Protein AF-G3CJR3-F1 (afdb_monomer)

InterPro domains:
  IPR006179 5'-Nucleotidase/apyrase [PTHR11575] (11-86)
  IPR008334 5'-Nucleotidase, C-terminal [PF02872] (15-48)
  IPR036907 5'-Nucleotidase, C-terminal domain superfamily [G3DSA:3.90.780.10] (5-88)
  IPR036907 5'-Nucleotidase, C-terminal domain superfamily [SSF55816] (16-86)

Radius of gyration: 17.34 Å; Cα contacts (8 Å, |Δi|>4): 46; chains: 1; bounding box: 42×33×42 Å

Organism: Dipetalogaster maximus (NCBI:txid72496)

Solvent-accessible surface area (backbone atoms only — not comparable to full-atom values): 6848 Å² total; per-residue (Å²): 131,89,84,72,92,87,80,59,71,40,71,52,84,89,57,98,70,73,47,75,41,74,62,58,91,90,57,91,78,92,78,91,77,55,72,57,43,48,65,22,40,98,75,37,44,61,38,53,74,71,54,79,88,87,78,79,77,89,66,55,71,67,60,53,50,49,48,49,47,74,73,81,44,68,86,76,80,91,74,92,80,69,89,74,82,78,69,93,71,80,76,80,80,79,84,129

Mean predicted aligned error: 6.01 Å

Sequence (96 aa):
GHLVLKRALTRCGNCLVPKYSMLDPKKNYIVLTSIFVANGGDGFDMFKKEANTTHVYEEDDLNIMAKYFGKKTSPVYPGEEGRVIIPRELKPLKEK

Secondary structure (DSSP, 8-state):
--------EEE-SSSSS--EEE--TTS-------HHHHTTGGG-HHHHHH-------SS-HHHHHHHHIIIIIPSP------SS---SS-PPP---

pLDDT: mean 89.64, std 10.32, range [51.19, 97.81]

Structure (mmCIF, N/CA/C/O backbone):
data_AF-G3CJR3-F1
#
_entry.id   AF-G3CJR3-F1
#
loop_
_atom_site.group_PDB
_atom_site.id
_atom_site.type_symbol
_atom_site.label_atom_id
_atom_site.label_alt_id
_atom_site.label_comp_id
_atom_site.label_asym_id
_atom_site.label_entity_id
_atom_site.label_seq_id
_atom_site.pdbx_PDB_ins_code
_atom_site.Cartn_x
_atom_site.Cartn_y
_atom_site.Cartn_z
_atom_site.occupancy
_atom_site.B_iso_or_equiv
_atom_site.auth_seq_id
_atom_site.auth_comp_id
_atom_site.auth_asym_id
_atom_site.auth_atom_id
_atom_site.pdbx_PDB_model_num
ATOM 1 N N . GLY A 1 1 ? 22.313 -4.940 -3.612 1.00 55.25 1 GLY A N 1
ATOM 2 C CA . GLY A 1 1 ? 21.794 -6.276 -3.975 1.00 55.25 1 GLY A CA 1
ATOM 3 C C . GLY A 1 1 ? 20.686 -6.107 -4.990 1.00 55.25 1 GLY A C 1
ATOM 4 O O . GLY A 1 1 ? 19.814 -5.285 -4.758 1.00 55.25 1 GLY A O 1
ATOM 5 N N . HIS A 1 2 ? 20.742 -6.793 -6.132 1.00 67.06 2 HIS A N 1
ATOM 6 C CA . HIS A 1 2 ? 19.857 -6.508 -7.272 1.00 67.06 2 HIS A CA 1
ATOM 7 C C . HIS A 1 2 ? 18.683 -7.493 -7.341 1.00 67.06 2 HIS A C 1
ATOM 9 O O . HIS A 1 2 ? 18.572 -8.287 -8.274 1.00 67.06 2 HIS A O 1
ATOM 15 N N . LEU A 1 3 ? 17.811 -7.475 -6.329 1.00 79.06 3 LEU A N 1
ATOM 16 C CA . LEU A 1 3 ? 16.510 -8.126 -6.477 1.00 79.06 3 LEU A CA 1
ATOM 17 C C . LEU A 1 3 ? 15.685 -7.316 -7.479 1.00 79.06 3 LEU A C 1
ATOM 19 O O . LEU A 1 3 ? 15.557 -6.103 -7.340 1.00 79.06 3 LEU A O 1
ATOM 23 N N . VAL A 1 4 ? 15.132 -7.988 -8.488 1.00 83.00 4 VAL A N 1
ATOM 24 C CA . VAL A 1 4 ? 14.284 -7.351 -9.502 1.00 83.00 4 VAL A CA 1
ATOM 25 C C . VAL A 1 4 ? 12.875 -7.897 -9.405 1.00 83.00 4 VAL A C 1
ATOM 27 O O . VAL A 1 4 ? 12.652 -9.108 -9.310 1.00 83.00 4 VAL A O 1
ATOM 30 N N . LEU A 1 5 ? 11.915 -6.979 -9.445 1.00 88.19 5 LEU A N 1
ATOM 31 C CA . LEU A 1 5 ? 10.500 -7.292 -9.466 1.00 88.19 5 LEU A CA 1
ATOM 32 C C . LEU A 1 5 ? 10.161 -8.105 -10.723 1.00 88.19 5 LEU A C 1
ATOM 34 O O . LEU A 1 5 ? 10.239 -7.599 -11.839 1.00 88.19 5 LEU A O 1
ATOM 38 N N . LYS A 1 6 ? 9.749 -9.366 -10.546 1.00 89.62 6 LYS A N 1
ATOM 39 C CA . LYS A 1 6 ? 9.240 -10.194 -11.655 1.00 89.62 6 LYS A CA 1
ATOM 40 C C . LYS A 1 6 ? 7.759 -9.966 -11.928 1.00 89.62 6 LYS A C 1
ATOM 42 O O . LYS A 1 6 ? 7.332 -9.989 -13.076 1.00 89.62 6 LYS A O 1
ATOM 47 N N . ARG A 1 7 ? 6.964 -9.818 -10.867 1.00 92.44 7 ARG A N 1
ATOM 48 C CA . ARG A 1 7 ? 5.511 -9.671 -10.947 1.00 92.44 7 ARG A CA 1
ATOM 49 C C . ARG A 1 7 ? 4.996 -8.917 -9.730 1.00 92.44 7 ARG A C 1
ATOM 51 O O . ARG A 1 7 ? 5.370 -9.253 -8.612 1.00 92.44 7 ARG A O 1
ATOM 58 N N . ALA A 1 8 ? 4.085 -7.979 -9.962 1.00 96.12 8 ALA A N 1
ATOM 59 C CA . ALA A 1 8 ? 3.254 -7.357 -8.940 1.00 96.12 8 ALA A CA 1
ATOM 60 C C . ALA A 1 8 ? 1.785 -7.478 -9.354 1.00 96.12 8 ALA A C 1
ATOM 62 O O . ALA A 1 8 ? 1.449 -7.298 -10.528 1.00 96.12 8 ALA A O 1
ATOM 63 N N . LEU A 1 9 ? 0.924 -7.796 -8.389 1.00 97.06 9 LEU A N 1
ATOM 64 C CA . LEU A 1 9 ? -0.523 -7.807 -8.568 1.00 97.06 9 LEU A CA 1
ATOM 65 C C . LEU A 1 9 ? -1.128 -6.709 -7.694 1.00 97.06 9 LEU A C 1
ATOM 67 O O . LEU A 1 9 ? -0.727 -6.545 -6.544 1.00 97.06 9 LEU A O 1
ATOM 71 N N . THR A 1 10 ? -2.106 -5.984 -8.221 1.00 96.75 10 THR A N 1
ATOM 72 C CA . THR A 1 10 ? -2.843 -4.944 -7.499 1.00 96.75 10 THR A CA 1
ATOM 73 C C . THR A 1 10 ? -4.285 -5.381 -7.295 1.00 96.75 10 THR A C 1
ATOM 75 O O . THR A 1 10 ? -4.869 -6.066 -8.138 1.00 96.75 10 THR A O 1
ATOM 78 N N . ARG A 1 11 ? -4.869 -5.011 -6.151 1.00 96.56 11 ARG A N 1
ATOM 79 C CA . ARG A 1 11 ? -6.293 -5.222 -5.879 1.00 96.56 11 ARG A CA 1
ATOM 80 C C . ARG A 1 11 ? -7.081 -4.068 -6.485 1.00 96.56 11 ARG A C 1
ATOM 82 O O . ARG A 1 11 ? -6.754 -2.906 -6.261 1.00 96.56 11 ARG A O 1
ATOM 89 N N . CYS A 1 12 ? -8.129 -4.380 -7.234 1.00 93.69 12 CYS A N 1
ATOM 90 C CA . CYS A 1 12 ? -9.003 -3.357 -7.788 1.00 9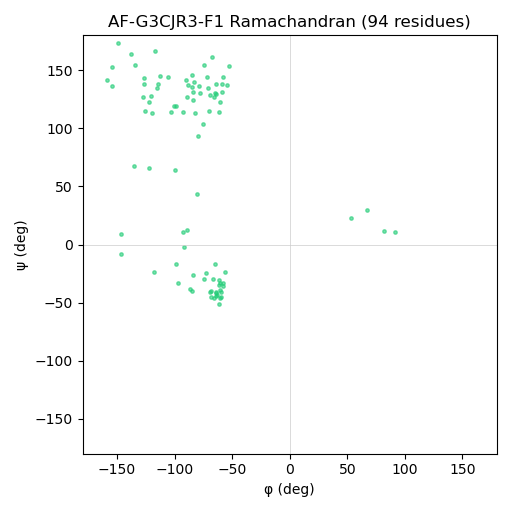3.69 12 CYS A CA 1
ATOM 91 C C . CYS A 1 12 ? -9.745 -2.581 -6.676 1.00 93.69 12 CYS A C 1
ATOM 93 O O . CYS A 1 12 ? -10.347 -3.192 -5.793 1.00 93.69 12 CYS A O 1
ATOM 95 N N . GLY A 1 13 ? -9.695 -1.243 -6.744 1.00 90.69 13 GLY A N 1
ATOM 96 C CA . GLY A 1 13 ? -10.382 -0.333 -5.815 1.00 90.69 13 GLY A CA 1
ATOM 97 C C . GLY A 1 13 ? -11.713 0.238 -6.323 1.00 90.69 13 GLY A C 1
ATOM 98 O O . GLY A 1 13 ? -12.497 0.723 -5.520 1.00 90.69 13 GLY A O 1
ATOM 99 N N . ASN A 1 14 ? -11.989 0.163 -7.631 1.00 90.06 14 ASN A N 1
ATOM 100 C CA . ASN A 1 14 ? -13.235 0.646 -8.242 1.00 90.06 14 ASN A CA 1
ATOM 101 C C . ASN A 1 14 ? -13.957 -0.494 -8.981 1.00 90.06 14 ASN A C 1
ATOM 103 O O . ASN A 1 14 ? -14.008 -0.533 -10.209 1.00 90.06 14 ASN A O 1
ATOM 107 N N . CYS A 1 15 ? -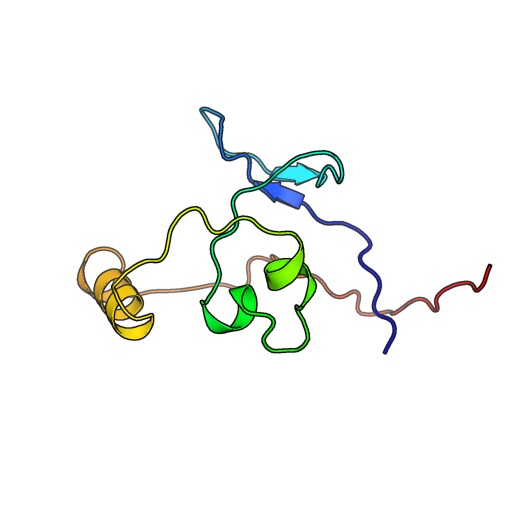14.420 -1.486 -8.224 1.00 92.88 15 CYS A N 1
ATOM 108 C CA . CYS A 1 15 ? -15.180 -2.634 -8.720 1.00 92.88 15 CYS A CA 1
ATOM 109 C C . CYS A 1 15 ? -16.063 -3.206 -7.608 1.00 92.88 15 CYS A C 1
ATOM 111 O O . CYS A 1 15 ? -15.721 -3.121 -6.432 1.00 92.88 15 CYS A O 1
ATOM 113 N N . LEU A 1 16 ? -17.175 -3.838 -7.998 1.00 95.81 16 LEU A N 1
ATOM 114 C CA . LEU A 1 16 ? -18.145 -4.424 -7.064 1.00 95.81 16 LEU A CA 1
ATOM 115 C C . LEU A 1 16 ? -17.554 -5.575 -6.238 1.00 95.81 16 LEU A C 1
ATOM 117 O O . LEU A 1 16 ? -17.803 -5.678 -5.042 1.00 95.81 16 LEU A O 1
ATOM 121 N N . VAL A 1 17 ? -16.764 -6.439 -6.880 1.00 96.44 17 VAL A N 1
ATOM 122 C CA . VAL A 1 17 ? -16.093 -7.570 -6.233 1.00 96.44 17 VAL A CA 1
ATOM 123 C C . VAL A 1 17 ? -14.587 -7.400 -6.410 1.00 96.44 17 VAL A C 1
ATOM 125 O O . VAL A 1 17 ? -14.102 -7.485 -7.544 1.00 96.44 17 VAL A O 1
ATOM 128 N N . PRO A 1 18 ? -13.829 -7.165 -5.326 1.00 96.19 18 PRO A N 1
ATOM 129 C CA . PRO A 1 18 ? -12.396 -6.941 -5.422 1.00 96.19 18 PRO A CA 1
ATOM 130 C C . PRO A 1 18 ? -11.654 -8.169 -5.946 1.00 96.19 18 PRO A C 1
ATOM 132 O O . PRO A 1 18 ? -11.803 -9.274 -5.426 1.00 96.19 18 PRO A O 1
ATOM 135 N N . LYS A 1 19 ? -10.813 -7.961 -6.959 1.00 96.00 19 LYS A N 1
ATOM 136 C CA . LYS A 1 19 ? -9.969 -8.994 -7.568 1.00 96.00 19 LYS A CA 1
ATOM 137 C C . LYS A 1 19 ? -8.553 -8.470 -7.757 1.00 96.00 19 LYS A C 1
ATOM 139 O O . LYS A 1 19 ? -8.349 -7.259 -7.865 1.00 96.00 19 LYS A O 1
ATOM 144 N N . TYR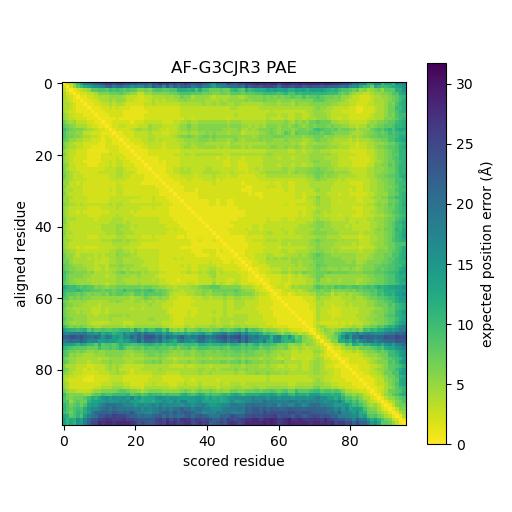 A 1 20 ? -7.598 -9.393 -7.793 1.00 96.88 20 TYR A N 1
ATOM 145 C CA . TYR A 1 20 ? -6.211 -9.096 -8.124 1.00 96.88 20 TYR A CA 1
ATOM 146 C C . TYR A 1 20 ? -5.987 -9.175 -9.633 1.00 96.88 20 TYR A C 1
ATOM 148 O O . TYR A 1 20 ? -6.446 -10.110 -10.288 1.00 96.88 20 TYR A O 1
ATOM 156 N N . SER A 1 21 ? -5.247 -8.213 -10.170 1.00 95.94 21 SER A N 1
ATOM 157 C CA . SER A 1 21 ? -4.808 -8.172 -11.566 1.00 95.94 21 SER A CA 1
ATOM 158 C C . SER A 1 21 ? -3.353 -7.724 -11.649 1.00 95.94 21 SER A C 1
ATOM 160 O O . SER A 1 21 ? -2.819 -7.183 -10.684 1.00 95.94 21 SER A O 1
ATOM 162 N N . MET A 1 22 ? -2.704 -7.940 -12.794 1.00 97.25 22 MET A N 1
ATOM 163 C CA . MET A 1 22 ? -1.356 -7.418 -13.039 1.00 97.25 22 MET A CA 1
ATOM 164 C C . MET A 1 22 ? -1.308 -5.904 -12.816 1.00 97.25 22 MET A C 1
ATOM 166 O O . MET A 1 22 ? -2.222 -5.189 -13.228 1.00 97.25 22 MET A O 1
ATOM 170 N N . LEU A 1 23 ? -0.244 -5.435 -12.161 1.00 96.44 23 LEU A N 1
ATOM 171 C CA . LEU A 1 23 ? 0.030 -4.008 -12.042 1.00 96.44 23 LEU A CA 1
ATOM 172 C C . LEU A 1 23 ? 0.214 -3.416 -13.442 1.00 96.44 23 LEU A C 1
ATOM 174 O O . LEU A 1 23 ? 1.075 -3.861 -14.199 1.00 96.44 23 LEU A O 1
ATOM 178 N N . ASP A 1 24 ? -0.597 -2.415 -13.763 1.00 95.50 24 ASP A N 1
ATOM 179 C CA . ASP A 1 24 ? -0.455 -1.594 -14.965 1.00 95.50 24 ASP A CA 1
ATOM 180 C C . ASP A 1 24 ? 0.380 -0.340 -14.642 1.00 95.50 24 ASP A C 1
ATOM 182 O O . ASP A 1 24 ? -0.104 0.495 -13.873 1.00 95.50 24 ASP A O 1
ATOM 186 N N . PRO A 1 25 ? 1.594 -0.181 -15.210 1.00 93.75 25 PRO A N 1
ATOM 187 C CA . PRO A 1 25 ? 2.459 0.976 -14.965 1.00 93.75 25 PRO A CA 1
ATOM 188 C C . PRO A 1 25 ? 1.890 2.310 -15.458 1.00 93.75 25 PRO A C 1
ATOM 190 O O . PRO A 1 25 ? 2.389 3.359 -15.070 1.00 93.75 25 PRO A O 1
ATOM 193 N N . LYS A 1 26 ? 0.878 2.293 -16.335 1.00 95.69 26 LYS A N 1
ATOM 194 C CA . LYS A 1 26 ? 0.259 3.509 -16.886 1.00 95.69 26 LYS A CA 1
ATOM 195 C C . LYS A 1 26 ? -0.938 3.995 -16.069 1.00 95.69 26 LYS A C 1
ATOM 197 O O . LYS A 1 26 ? -1.548 5.002 -16.421 1.00 95.69 26 LYS A O 1
ATOM 202 N N . LYS A 1 27 ? -1.310 3.272 -15.010 1.00 94.50 27 LYS A N 1
ATOM 203 C CA . LYS A 1 27 ? -2.483 3.563 -14.186 1.00 94.50 27 LYS A CA 1
ATOM 204 C C . LYS A 1 27 ? -2.080 4.170 -12.842 1.00 94.50 27 LYS A C 1
ATOM 206 O O . LYS A 1 27 ? -1.111 3.740 -12.227 1.00 94.50 27 LYS A O 1
ATOM 211 N N . ASN A 1 28 ? -2.892 5.104 -12.350 1.00 93.50 28 ASN A N 1
ATOM 212 C CA . ASN A 1 28 ? -2.762 5.646 -10.998 1.00 93.50 28 ASN A CA 1
ATOM 213 C C . ASN A 1 28 ? -3.448 4.739 -9.967 1.00 93.50 28 ASN A C 1
ATOM 215 O O . ASN A 1 28 ? -4.557 4.243 -10.193 1.00 93.50 28 ASN A O 1
ATOM 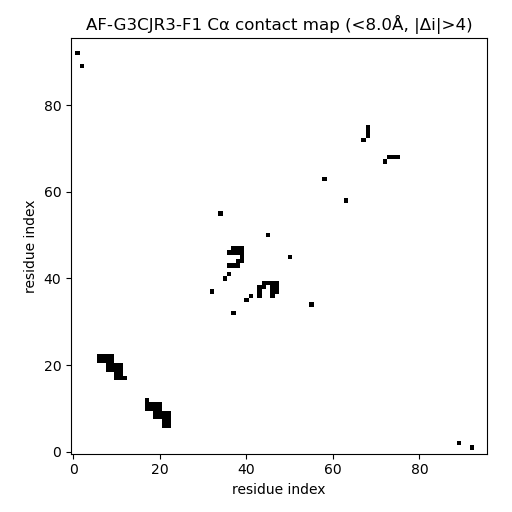219 N N . TYR A 1 29 ? -2.806 4.568 -8.812 1.00 94.62 29 TYR A N 1
ATOM 220 C CA . TYR A 1 29 ? -3.318 3.780 -7.693 1.00 94.62 29 TYR A CA 1
ATOM 221 C C . TYR A 1 29 ? -3.313 4.616 -6.421 1.00 94.62 29 TYR A C 1
ATOM 223 O O . TYR A 1 29 ? -2.388 5.387 -6.180 1.00 94.62 29 TYR A O 1
ATOM 231 N N . ILE A 1 30 ? -4.334 4.421 -5.589 1.00 94.38 30 ILE A N 1
ATOM 232 C CA . ILE A 1 30 ? -4.343 4.947 -4.226 1.00 94.38 30 ILE A CA 1
ATOM 233 C C . ILE A 1 30 ? -3.592 3.947 -3.352 1.00 94.38 30 ILE A C 1
ATOM 235 O O . ILE A 1 30 ? -3.937 2.763 -3.324 1.00 94.38 30 ILE A O 1
ATOM 239 N N . VAL A 1 31 ? -2.570 4.428 -2.651 1.00 94.81 31 VAL A N 1
ATOM 240 C CA . VAL A 1 31 ? -1.743 3.632 -1.743 1.00 94.81 31 VAL A CA 1
ATOM 241 C C . VAL A 1 31 ? -1.842 4.240 -0.351 1.00 94.81 31 VAL A C 1
ATOM 243 O O . VAL A 1 31 ? -1.627 5.435 -0.177 1.00 94.81 31 VAL A O 1
ATOM 246 N N . LEU A 1 32 ? -2.165 3.408 0.638 1.00 95.25 32 LEU A N 1
ATOM 247 C CA . LEU A 1 32 ? -2.058 3.770 2.047 1.00 95.25 32 LEU A CA 1
ATOM 248 C C . LEU A 1 32 ? -0.654 3.407 2.534 1.00 95.25 32 LEU A C 1
ATOM 250 O O . LEU A 1 32 ? -0.224 2.266 2.367 1.00 95.25 32 LEU A O 1
ATOM 254 N N . THR A 1 33 ? 0.051 4.365 3.125 1.00 95.62 33 THR A N 1
ATOM 255 C CA . THR A 1 33 ? 1.399 4.176 3.674 1.00 95.62 33 THR A CA 1
ATOM 256 C C . THR A 1 33 ? 1.615 5.099 4.877 1.00 95.62 33 THR A C 1
ATOM 258 O O . THR A 1 33 ? 0.754 5.925 5.182 1.00 95.62 33 THR A O 1
ATOM 261 N N . SER A 1 34 ? 2.743 4.956 5.575 1.00 95.50 34 SER A N 1
ATOM 262 C CA . SER A 1 34 ? 3.115 5.851 6.673 1.00 95.50 34 SER A CA 1
ATOM 263 C C . SER A 1 34 ? 3.594 7.208 6.150 1.00 95.50 34 SER A C 1
ATOM 265 O O . SER A 1 34 ? 4.140 7.316 5.048 1.00 95.50 34 SER A O 1
ATOM 267 N N . ILE A 1 35 ? 3.454 8.253 6.971 1.00 94.31 35 ILE A N 1
ATOM 268 C CA . ILE A 1 35 ? 3.933 9.598 6.622 1.00 94.31 35 ILE A CA 1
ATOM 269 C C . ILE A 1 35 ? 5.454 9.639 6.403 1.00 94.31 35 ILE A C 1
ATOM 271 O O . ILE A 1 35 ? 5.940 10.404 5.575 1.00 94.31 35 ILE A O 1
ATOM 275 N N . PHE A 1 36 ? 6.204 8.778 7.096 1.00 95.38 36 PHE A N 1
ATOM 276 C CA . PHE A 1 36 ? 7.646 8.630 6.916 1.00 95.38 36 PHE A CA 1
ATOM 277 C C . PHE A 1 36 ? 7.995 8.185 5.488 1.00 95.38 36 PHE A C 1
ATOM 279 O O . PHE A 1 36 ? 8.780 8.852 4.818 1.00 95.38 36 PHE A O 1
ATOM 286 N N . VAL A 1 37 ? 7.360 7.118 4.988 1.00 96.94 37 VAL A N 1
ATOM 287 C CA . VAL A 1 37 ? 7.599 6.604 3.626 1.00 96.94 37 VAL A CA 1
ATOM 288 C C . VAL A 1 37 ? 7.062 7.567 2.565 1.00 96.94 37 VAL A C 1
ATOM 290 O O . VAL A 1 37 ? 7.742 7.819 1.573 1.00 96.94 37 VAL A O 1
ATOM 293 N N . ALA A 1 38 ? 5.881 8.158 2.781 1.00 95.81 38 ALA A N 1
ATOM 294 C CA . ALA A 1 38 ? 5.314 9.157 1.868 1.00 95.81 38 ALA A CA 1
ATOM 295 C C . ALA A 1 38 ? 6.247 10.369 1.670 1.00 95.81 38 ALA A C 1
ATOM 297 O O . ALA A 1 38 ? 6.325 10.921 0.575 1.00 95.81 38 ALA A O 1
ATOM 298 N N . ASN A 1 39 ? 7.001 10.739 2.709 1.00 95.69 39 ASN A N 1
ATOM 299 C CA . ASN A 1 39 ? 7.964 11.839 2.688 1.00 95.69 39 ASN A CA 1
ATOM 300 C C . ASN A 1 39 ? 9.387 11.431 2.258 1.00 95.69 39 ASN A C 1
ATOM 302 O O . ASN A 1 39 ? 10.311 12.232 2.414 1.00 95.69 39 ASN A O 1
ATOM 306 N N . GLY A 1 40 ? 9.582 10.232 1.702 1.00 96.94 40 GLY A N 1
ATOM 307 C CA . GLY A 1 40 ? 10.876 9.783 1.173 1.00 96.94 40 GLY A CA 1
ATOM 308 C C . GLY A 1 40 ? 11.772 9.032 2.161 1.00 96.94 40 GLY A C 1
ATOM 309 O O . GLY A 1 40 ? 12.938 8.783 1.861 1.00 96.94 40 GLY A O 1
ATOM 310 N N . GLY A 1 41 ? 11.251 8.646 3.330 1.00 97.81 41 GLY A N 1
ATOM 311 C CA . GLY A 1 41 ? 11.954 7.762 4.261 1.00 97.81 41 GLY A CA 1
ATOM 312 C C . GLY A 1 41 ? 12.429 6.467 3.588 1.00 97.81 41 GLY A C 1
ATOM 313 O O . GLY A 1 41 ? 11.874 6.049 2.574 1.00 97.81 41 GLY A O 1
ATOM 314 N N . ASP A 1 42 ? 13.487 5.851 4.118 1.00 97.31 42 ASP A N 1
ATOM 315 C CA . ASP A 1 42 ? 14.130 4.636 3.579 1.00 97.31 42 ASP A CA 1
ATOM 316 C C . ASP A 1 42 ? 14.545 4.704 2.093 1.00 97.31 42 ASP A C 1
ATOM 318 O O . ASP A 1 42 ? 14.723 3.681 1.431 1.00 97.31 42 ASP A O 1
ATOM 322 N N . GLY A 1 43 ? 14.730 5.912 1.552 1.00 96.38 43 GLY A N 1
ATOM 323 C CA . GLY A 1 43 ? 15.118 6.118 0.156 1.00 96.38 43 GLY A CA 1
ATOM 324 C C . GLY A 1 43 ? 13.954 6.042 -0.835 1.00 96.38 43 GLY A C 1
ATOM 325 O O . GLY A 1 43 ? 14.184 6.025 -2.045 1.00 96.38 43 GLY A O 1
ATOM 326 N N . PHE A 1 44 ? 12.703 6.046 -0.363 1.00 96.75 44 PHE A N 1
ATOM 327 C CA . PHE A 1 44 ? 11.507 6.100 -1.210 1.00 96.75 44 PHE A CA 1
ATOM 328 C C . PHE A 1 44 ? 11.182 7.525 -1.700 1.00 96.75 44 PHE A C 1
ATOM 330 O O . PHE A 1 44 ? 10.027 7.956 -1.722 1.00 96.75 44 PHE A O 1
ATOM 337 N N . ASP A 1 45 ? 12.201 8.269 -2.137 1.00 97.25 45 ASP A N 1
ATOM 338 C CA . ASP A 1 45 ? 12.081 9.656 -2.610 1.00 97.25 45 ASP A CA 1
ATOM 339 C C . ASP A 1 45 ? 11.075 9.827 -3.756 1.00 97.25 45 ASP A C 1
ATOM 341 O O . ASP A 1 45 ? 10.553 10.926 -3.959 1.00 97.25 45 ASP A O 1
ATOM 345 N N . MET A 1 46 ? 10.802 8.759 -4.516 1.00 96.38 46 MET A N 1
ATOM 346 C CA . MET A 1 46 ? 9.819 8.796 -5.597 1.00 96.38 46 MET A CA 1
ATOM 347 C C . MET A 1 46 ? 8.416 9.136 -5.079 1.00 96.38 46 MET A C 1
ATOM 349 O O . MET A 1 46 ? 7.693 9.849 -5.763 1.00 96.38 46 MET A O 1
ATOM 353 N N . PHE A 1 47 ? 8.034 8.720 -3.862 1.00 96.56 47 PHE A N 1
ATOM 354 C CA . PHE A 1 47 ? 6.728 9.096 -3.310 1.00 96.56 47 PHE A CA 1
ATOM 355 C C . PHE A 1 47 ? 6.643 10.597 -3.054 1.00 96.56 47 PHE A C 1
ATOM 357 O O . PHE A 1 47 ? 5.692 11.232 -3.495 1.00 96.56 47 PHE A O 1
ATOM 364 N N . LYS A 1 48 ? 7.672 11.186 -2.438 1.00 95.62 48 LYS A N 1
ATOM 365 C CA . LYS A 1 48 ? 7.718 12.631 -2.185 1.00 95.62 48 LYS A CA 1
ATOM 366 C C . LYS A 1 48 ? 7.696 13.458 -3.476 1.00 95.62 48 LYS A C 1
ATOM 368 O O . LYS A 1 48 ? 7.172 14.568 -3.479 1.00 95.62 48 LYS A O 1
ATOM 373 N N . LYS A 1 49 ? 8.319 12.954 -4.547 1.00 96.69 49 LYS A N 1
ATOM 374 C CA . LYS A 1 49 ? 8.484 13.676 -5.820 1.00 96.69 49 LYS A CA 1
ATOM 375 C C . LYS A 1 49 ? 7.302 13.506 -6.774 1.00 96.69 49 LYS A C 1
ATOM 377 O O . LYS A 1 49 ? 6.970 14.450 -7.481 1.00 96.69 49 LYS A O 1
ATOM 382 N N . GLU A 1 50 ? 6.714 12.313 -6.827 1.00 95.62 50 GLU A N 1
ATOM 383 C CA . GLU A 1 50 ? 5.781 11.922 -7.893 1.00 95.62 50 GLU A CA 1
ATOM 384 C C . GLU A 1 50 ? 4.367 11.616 -7.386 1.00 95.62 50 GLU A C 1
ATOM 386 O O . GLU A 1 50 ? 3.412 11.710 -8.159 1.00 95.62 50 GLU A O 1
ATOM 391 N N . ALA A 1 51 ? 4.196 11.248 -6.111 1.00 95.50 51 ALA A N 1
ATOM 392 C CA . ALA A 1 51 ? 2.876 10.937 -5.576 1.00 95.50 51 ALA A CA 1
ATOM 393 C C . ALA A 1 51 ? 2.141 12.202 -5.115 1.00 95.50 51 ALA A C 1
ATOM 395 O O . ALA A 1 51 ? 2.732 13.141 -4.587 1.00 95.50 51 ALA A O 1
ATOM 396 N N . ASN A 1 52 ? 0.816 12.197 -5.273 1.00 95.50 52 ASN A N 1
ATOM 397 C CA . ASN A 1 52 ? -0.049 13.233 -4.721 1.00 95.50 52 ASN A CA 1
ATOM 398 C C . ASN A 1 52 ? -0.683 12.742 -3.414 1.00 95.50 52 ASN A C 1
ATOM 400 O O . ASN A 1 52 ? -1.432 11.761 -3.415 1.00 95.50 52 ASN A O 1
ATOM 404 N N . THR A 1 53 ? -0.412 13.432 -2.308 1.00 94.12 53 THR A N 1
ATOM 405 C CA . THR A 1 53 ? -1.014 13.119 -1.008 1.00 94.12 53 THR A CA 1
ATOM 406 C C . THR A 1 53 ? -2.461 13.591 -0.985 1.00 94.12 53 THR A C 1
ATOM 408 O O . THR A 1 53 ? -2.744 14.775 -0.833 1.00 94.12 53 THR A O 1
ATOM 411 N N . THR A 1 54 ? -3.397 12.652 -1.116 1.00 92.50 54 THR A N 1
ATOM 412 C CA . THR A 1 54 ? -4.833 12.965 -1.123 1.00 92.50 54 THR A CA 1
ATOM 413 C C . THR A 1 54 ? -5.433 13.079 0.274 1.00 92.50 54 THR A C 1
ATOM 415 O O . THR A 1 54 ? -6.457 13.731 0.447 1.00 92.50 54 THR A O 1
ATOM 418 N N . HIS A 1 55 ? -4.847 12.401 1.264 1.00 94.06 55 HIS A N 1
ATOM 419 C CA . HIS A 1 55 ? -5.335 12.396 2.639 1.00 94.06 55 HIS A CA 1
ATOM 420 C C . HIS A 1 55 ? -4.220 12.002 3.610 1.00 94.06 55 HIS A C 1
ATOM 422 O O . HIS A 1 55 ? -3.437 11.098 3.318 1.00 94.06 55 HIS A O 1
ATOM 428 N N . VAL A 1 56 ? -4.188 12.653 4.772 1.00 93.88 56 VAL A N 1
ATOM 429 C CA . VAL A 1 56 ? -3.347 12.287 5.915 1.00 93.88 56 VAL A CA 1
ATOM 430 C C . VAL A 1 56 ? -4.286 12.057 7.090 1.00 93.88 56 VAL A C 1
ATOM 432 O O . VAL A 1 56 ? -5.065 12.945 7.431 1.00 93.88 56 VAL A O 1
ATOM 435 N N . TYR A 1 57 ? -4.239 10.860 7.671 1.00 92.50 57 TYR A N 1
ATOM 436 C C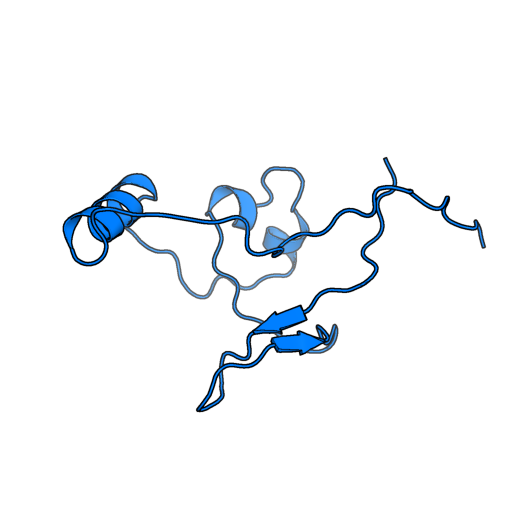A . TYR A 1 57 ? -5.011 10.556 8.871 1.00 92.50 57 TYR A CA 1
ATOM 437 C C . TYR A 1 57 ? -4.408 11.304 10.064 1.00 92.50 57 TYR A C 1
ATOM 439 O O . TYR A 1 57 ? -3.193 11.307 10.240 1.00 92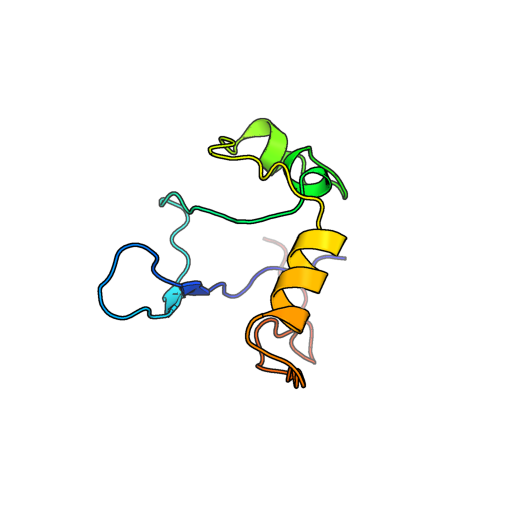.50 57 TYR A O 1
ATOM 447 N N . GLU A 1 58 ? -5.263 11.935 10.868 1.00 91.00 58 GLU A N 1
ATOM 448 C CA . GLU A 1 58 ? -4.849 12.675 12.071 1.00 91.00 58 GLU A CA 1
ATOM 449 C C . GLU A 1 58 ? -4.420 11.745 13.212 1.00 91.00 58 GLU A C 1
ATOM 451 O O . GLU A 1 58 ? -3.658 12.135 14.093 1.00 91.00 58 GLU A O 1
ATOM 456 N N . GLU A 1 59 ? -4.924 10.512 13.203 1.00 92.44 59 GLU A N 1
ATOM 457 C CA . GLU A 1 59 ? -4.603 9.503 14.204 1.00 92.44 59 GLU A CA 1
ATOM 458 C C . GLU A 1 59 ? -3.236 8.871 13.933 1.00 92.44 59 GLU A C 1
ATOM 460 O O . GLU A 1 59 ? -2.929 8.497 12.798 1.00 92.44 59 GLU A O 1
ATOM 465 N N . ASP A 1 60 ? -2.443 8.695 14.989 1.00 92.25 60 ASP A N 1
ATOM 466 C CA . ASP A 1 60 ? -1.205 7.926 14.909 1.00 92.25 60 ASP A CA 1
ATOM 467 C C . ASP A 1 60 ? -1.462 6.428 14.664 1.00 92.25 60 ASP A C 1
ATOM 469 O O . ASP A 1 60 ? -2.557 5.885 14.861 1.00 92.25 60 ASP A O 1
ATOM 473 N N . ASP A 1 61 ? -0.415 5.753 14.202 1.00 92.25 61 ASP A N 1
ATOM 474 C CA . ASP A 1 61 ? -0.437 4.343 13.837 1.00 92.25 61 ASP A CA 1
ATOM 475 C C . ASP A 1 61 ? -0.796 3.428 15.018 1.00 92.25 61 ASP A C 1
ATOM 477 O O . ASP A 1 61 ? -1.585 2.494 14.847 1.00 92.25 61 ASP A O 1
ATOM 481 N N . LEU A 1 62 ? -0.297 3.714 16.223 1.00 93.06 62 LEU A N 1
ATOM 482 C CA . LEU A 1 62 ? -0.601 2.948 17.435 1.00 93.06 62 LEU A CA 1
ATOM 483 C C . LEU A 1 62 ? -2.087 3.020 17.802 1.00 93.06 62 LEU A C 1
ATOM 485 O O . LEU A 1 62 ? -2.694 1.992 18.110 1.00 93.06 62 LEU A O 1
ATOM 489 N N . ASN A 1 63 ? -2.698 4.200 17.726 1.00 93.38 63 ASN A N 1
ATOM 490 C CA . ASN A 1 63 ? -4.115 4.400 18.010 1.00 93.38 63 ASN A CA 1
ATOM 491 C C . ASN A 1 63 ? -5.012 3.731 16.962 1.00 93.38 63 ASN A C 1
ATOM 493 O O . ASN A 1 63 ? -6.012 3.097 17.322 1.00 93.38 63 ASN A O 1
ATOM 497 N N . ILE A 1 64 ? -4.637 3.793 15.681 1.00 91.88 64 ILE A N 1
ATOM 498 C CA . ILE A 1 64 ? -5.334 3.069 14.608 1.00 91.88 64 ILE A CA 1
ATOM 499 C C . ILE A 1 64 ? -5.286 1.555 14.868 1.00 91.88 64 ILE A C 1
ATOM 501 O O . ILE A 1 64 ? -6.317 0.876 14.799 1.00 91.88 64 ILE A O 1
ATOM 505 N N . MET A 1 65 ? -4.115 1.021 15.228 1.00 91.12 65 MET A N 1
ATOM 506 C CA . MET A 1 65 ? -3.942 -0.399 15.554 1.00 91.12 65 MET A CA 1
ATOM 507 C C . MET A 1 65 ? -4.733 -0.807 16.804 1.00 91.12 65 MET A C 1
ATOM 509 O O . MET A 1 65 ? -5.437 -1.820 16.791 1.00 91.12 65 MET A O 1
ATOM 513 N N . ALA A 1 66 ? -4.700 0.002 17.866 1.00 91.50 66 ALA A N 1
ATOM 514 C CA . ALA A 1 66 ? -5.472 -0.238 19.082 1.00 91.50 66 ALA A CA 1
ATOM 515 C C . ALA A 1 66 ? -6.981 -0.278 18.794 1.00 91.50 66 ALA A C 1
ATOM 517 O O . ALA A 1 66 ? -7.689 -1.156 19.293 1.00 91.50 66 ALA A O 1
ATOM 518 N N . LYS A 1 67 ? -7.485 0.614 17.929 1.00 91.12 67 LYS A N 1
ATOM 519 C CA . LYS A 1 67 ? -8.886 0.598 17.477 1.00 91.12 67 LYS A CA 1
ATOM 520 C C . LYS A 1 67 ? -9.222 -0.657 16.680 1.00 91.12 67 LYS A C 1
ATOM 522 O O . LYS A 1 67 ? -10.302 -1.217 16.881 1.00 91.12 67 LYS A O 1
ATOM 527 N N . TYR A 1 68 ? -8.326 -1.109 15.804 1.00 90.50 68 TYR A N 1
ATOM 528 C CA . TYR A 1 68 ? -8.503 -2.357 15.061 1.00 90.50 68 TYR A CA 1
ATOM 529 C C . TYR A 1 68 ? -8.629 -3.563 16.006 1.00 90.50 68 TYR A C 1
ATOM 531 O O . TYR A 1 68 ? -9.553 -4.368 15.861 1.00 90.50 68 TYR A O 1
ATOM 539 N N . PHE A 1 69 ? -7.777 -3.656 17.030 1.00 90.25 69 PHE A N 1
ATOM 540 C CA . PHE A 1 69 ? -7.861 -4.730 18.023 1.00 90.25 69 PHE A CA 1
ATOM 541 C C . PHE A 1 69 ? -9.101 -4.614 18.913 1.00 90.25 69 PHE A C 1
ATOM 543 O O . PHE A 1 69 ? -9.809 -5.600 19.109 1.00 90.25 69 PHE A O 1
ATOM 550 N N . GLY A 1 70 ? -9.406 -3.413 19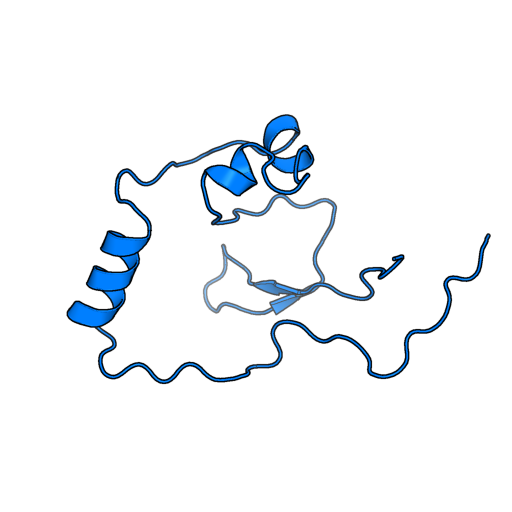.408 1.00 85.44 70 GLY A N 1
ATOM 551 C CA . GLY A 1 70 ? -10.474 -3.200 20.383 1.00 85.44 70 GLY A CA 1
AT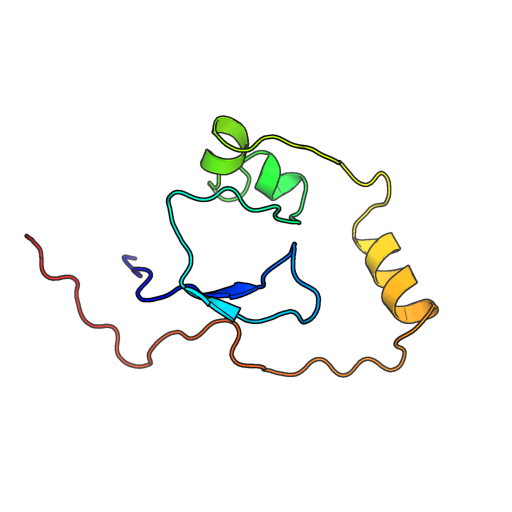OM 552 C C . GLY A 1 70 ? -11.892 -3.288 19.817 1.00 85.44 70 GLY A C 1
ATOM 553 O O . GLY A 1 70 ? -12.808 -3.654 20.546 1.00 85.44 70 GLY A O 1
ATOM 554 N N . LYS A 1 71 ? -12.110 -2.949 18.537 1.00 74.75 71 LYS A N 1
ATOM 555 C CA . LYS A 1 71 ? -13.478 -2.797 18.010 1.00 74.75 71 LYS A CA 1
ATOM 556 C C . LYS A 1 71 ? -14.041 -4.012 17.284 1.00 74.75 71 LYS A C 1
ATOM 558 O O . LYS A 1 71 ? -15.260 -4.155 17.280 1.00 74.75 71 LYS A O 1
ATOM 563 N N . LYS A 1 72 ? -13.229 -4.812 16.581 1.00 59.38 72 LYS A N 1
ATOM 564 C CA . LYS A 1 72 ? -13.792 -5.742 15.575 1.00 59.38 72 LYS A CA 1
ATOM 565 C C . LYS A 1 72 ? -13.089 -7.081 15.388 1.00 59.38 72 LYS A C 1
ATOM 567 O O . LYS A 1 72 ? -13.616 -7.911 14.655 1.00 59.38 72 LYS A O 1
ATOM 572 N N . THR A 1 73 ? -11.932 -7.300 16.004 1.00 67.44 73 THR A N 1
ATOM 573 C CA . THR A 1 73 ? -11.026 -8.342 15.494 1.00 67.44 73 THR A CA 1
ATOM 574 C C . THR A 1 73 ? -10.214 -9.058 16.563 1.00 67.44 73 THR A C 1
ATOM 576 O O . THR A 1 73 ? -9.336 -9.831 16.211 1.00 67.44 73 THR A O 1
ATOM 579 N N . SER A 1 74 ? -10.495 -8.832 17.851 1.00 80.38 74 SER A N 1
ATOM 580 C CA . SER A 1 74 ? -9.847 -9.578 18.933 1.00 80.38 74 SER A CA 1
ATOM 581 C C . SER A 1 74 ? -10.561 -10.909 19.201 1.00 80.38 74 SER A C 1
ATOM 583 O O . SER A 1 74 ? -11.791 -10.910 19.317 1.00 80.38 74 SER A O 1
ATOM 585 N N . PRO A 1 75 ? -9.823 -12.020 19.365 1.00 87.38 75 PRO A N 1
ATOM 586 C CA . PRO A 1 75 ? -8.377 -12.162 19.149 1.00 87.38 75 PRO A CA 1
ATOM 587 C C . PRO A 1 75 ? -7.990 -12.139 17.656 1.00 87.38 75 PRO A C 1
ATOM 589 O O . PRO A 1 75 ? -8.716 -12.658 16.810 1.00 87.38 75 PRO A O 1
ATOM 592 N N . VAL A 1 76 ? -6.831 -11.547 17.335 1.00 86.81 76 VAL A N 1
ATOM 593 C CA . VAL A 1 76 ? -6.294 -11.507 15.961 1.00 86.81 76 VAL A CA 1
ATOM 594 C C . VAL A 1 76 ? -5.402 -12.714 15.673 1.00 86.81 76 VAL A C 1
ATOM 596 O O . VAL A 1 76 ? -4.595 -13.104 16.513 1.00 86.81 76 VAL A O 1
ATOM 599 N N . TYR A 1 77 ? -5.496 -13.256 14.455 1.00 89.88 77 TYR A N 1
ATOM 600 C CA . TYR A 1 77 ? -4.705 -14.408 13.997 1.00 89.88 77 TYR A CA 1
ATOM 601 C C . TYR A 1 77 ? -4.153 -14.183 12.576 1.00 89.88 77 TYR A C 1
ATOM 603 O O . TYR A 1 77 ? -4.620 -14.815 11.627 1.00 89.88 77 TYR A O 1
ATOM 611 N N . PRO A 1 78 ? -3.217 -13.236 12.376 1.00 90.69 78 PRO A N 1
ATOM 612 C CA . PRO A 1 78 ? -2.621 -13.009 11.062 1.00 90.69 78 PRO A CA 1
ATOM 613 C C . PRO A 1 78 ? -1.818 -14.239 10.608 1.00 90.69 78 PRO A C 1
ATOM 615 O O . PRO A 1 78 ? -1.086 -14.830 11.399 1.00 90.69 78 PRO A O 1
ATOM 618 N N . GLY A 1 79 ? -1.947 -14.609 9.332 1.00 93.25 79 GLY A N 1
ATOM 619 C CA . GLY A 1 79 ? -1.231 -15.735 8.728 1.00 93.25 79 GLY A CA 1
ATOM 620 C C . GLY A 1 79 ? -0.275 -15.319 7.607 1.00 93.25 79 GLY A C 1
ATOM 621 O O . GLY A 1 79 ? -0.344 -14.210 7.071 1.00 93.25 79 GLY A O 1
ATOM 622 N N . GLU A 1 80 ? 0.603 -16.241 7.214 1.00 95.88 80 GLU A N 1
ATOM 623 C CA . GLU A 1 80 ? 1.473 -16.087 6.046 1.00 95.88 80 GLU A CA 1
ATOM 624 C C . GLU A 1 80 ? 0.709 -16.401 4.752 1.00 95.88 80 GLU A C 1
ATOM 626 O O . GLU A 1 80 ? 0.614 -17.539 4.303 1.00 95.88 80 GLU A O 1
ATOM 631 N N . GLU A 1 81 ? 0.150 -15.366 4.130 1.00 95.88 81 GLU A N 1
ATOM 632 C CA . GLU A 1 81 ? -0.740 -15.509 2.965 1.00 95.88 81 GLU A CA 1
ATOM 633 C C . GLU A 1 81 ? -0.020 -15.424 1.603 1.00 95.88 81 GLU A C 1
ATOM 635 O O . GLU A 1 81 ? -0.657 -15.268 0.562 1.00 95.88 81 GLU A O 1
ATOM 640 N N . GLY A 1 82 ? 1.318 -15.453 1.576 1.00 94.00 82 GLY A N 1
ATOM 641 C CA . GLY A 1 82 ? 2.084 -15.372 0.323 1.00 94.00 82 GLY A CA 1
ATOM 642 C C . GLY A 1 82 ? 1.985 -14.019 -0.397 1.00 94.00 82 GLY A C 1
ATOM 643 O O . GLY A 1 82 ? 2.093 -13.956 -1.622 1.00 94.00 82 GLY A O 1
ATOM 644 N N . ARG A 1 83 ? 1.787 -12.921 0.348 1.00 95.25 83 ARG A N 1
ATOM 645 C CA . ARG A 1 83 ? 1.691 -11.554 -0.209 1.00 95.25 83 ARG A CA 1
ATOM 646 C C . ARG A 1 83 ? 3.005 -11.062 -0.829 1.00 95.25 83 ARG A C 1
ATOM 648 O O . ARG A 1 83 ? 2.980 -10.279 -1.774 1.00 95.25 83 ARG A O 1
ATOM 655 N N . VAL A 1 84 ? 4.140 -11.540 -0.317 1.00 94.62 84 VAL A N 1
ATOM 656 C CA . VAL A 1 84 ? 5.484 -11.302 -0.859 1.00 94.62 84 VAL A CA 1
ATOM 657 C C . VAL A 1 84 ? 6.159 -12.655 -1.031 1.00 94.62 84 VAL A C 1
ATOM 659 O O . VAL A 1 84 ? 6.205 -13.448 -0.096 1.00 94.62 84 VAL A O 1
ATOM 662 N N . ILE A 1 85 ? 6.669 -12.931 -2.232 1.00 92.81 85 ILE A N 1
ATOM 663 C CA . ILE A 1 85 ? 7.321 -14.201 -2.558 1.00 92.81 85 ILE A CA 1
ATOM 664 C C . ILE A 1 85 ? 8.708 -13.895 -3.104 1.00 92.81 85 ILE A C 1
ATOM 666 O O . ILE A 1 85 ? 8.847 -13.319 -4.184 1.00 92.81 85 ILE A O 1
ATOM 670 N N . ILE A 1 86 ? 9.732 -14.320 -2.368 1.00 90.69 86 ILE A N 1
ATOM 671 C CA . ILE A 1 86 ? 11.121 -14.291 -2.820 1.00 90.69 86 ILE A CA 1
ATOM 672 C C . ILE A 1 86 ? 11.476 -15.713 -3.275 1.00 90.69 86 ILE A C 1
ATOM 674 O O . ILE A 1 86 ? 11.372 -16.648 -2.479 1.00 90.69 86 ILE A O 1
ATOM 678 N N . PRO A 1 87 ? 11.848 -15.924 -4.551 1.00 85.88 87 PRO A N 1
ATOM 679 C CA . PRO A 1 87 ? 12.282 -17.235 -5.017 1.00 85.88 87 PRO A CA 1
ATOM 680 C C . PRO A 1 87 ? 13.495 -17.723 -4.219 1.00 85.88 87 PRO A C 1
ATOM 682 O O . PRO A 1 87 ? 14.424 -16.952 -3.993 1.00 85.88 87 PRO A O 1
ATOM 685 N N . ARG A 1 88 ? 13.511 -19.012 -3.853 1.00 81.75 88 ARG A N 1
ATOM 686 C CA . ARG A 1 88 ? 14.661 -19.640 -3.172 1.00 81.75 88 ARG A CA 1
ATOM 687 C C . ARG A 1 88 ? 15.951 -19.532 -3.986 1.00 81.75 88 ARG A C 1
ATOM 689 O O . ARG A 1 88 ? 17.018 -19.333 -3.424 1.00 81.75 88 ARG A O 1
ATOM 696 N N . GLU A 1 89 ? 15.832 -19.62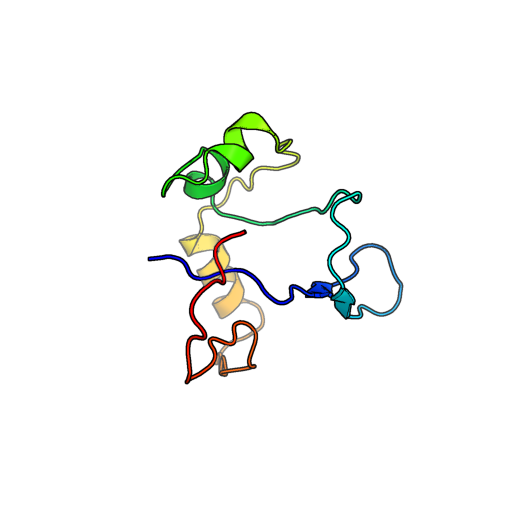6 -5.307 1.00 81.56 89 GLU A N 1
ATOM 697 C CA . GLU A 1 89 ? 16.943 -19.443 -6.236 1.00 81.56 89 GLU A CA 1
ATOM 698 C C . GLU A 1 89 ? 16.860 -18.071 -6.907 1.00 81.56 89 GLU A C 1
ATOM 700 O O . GLU A 1 89 ? 15.955 -17.783 -7.704 1.00 81.56 89 GLU A O 1
ATOM 705 N N . LEU A 1 90 ? 17.838 -17.220 -6.603 1.00 77.88 90 LEU A N 1
ATOM 706 C CA . LEU A 1 90 ? 18.018 -15.940 -7.271 1.00 77.88 90 LEU A CA 1
ATOM 707 C C . LEU A 1 90 ? 18.770 -16.175 -8.580 1.00 77.88 90 LEU A C 1
ATOM 709 O O . LEU A 1 90 ? 19.938 -16.553 -8.586 1.00 77.88 90 LEU A O 1
ATOM 713 N N . LYS A 1 91 ? 18.095 -15.952 -9.710 1.00 70.12 91 LYS A N 1
ATOM 714 C CA . LYS A 1 91 ? 18.764 -15.972 -11.014 1.00 70.12 91 LYS A CA 1
ATOM 715 C C . LYS A 1 91 ? 19.522 -14.652 -11.193 1.00 70.12 91 LYS A C 1
ATOM 717 O O . LYS A 1 91 ? 18.893 -13.607 -11.003 1.00 70.12 91 LYS A O 1
ATOM 722 N N . PRO A 1 92 ? 20.813 -14.679 -11.568 1.00 67.06 92 PRO A N 1
ATOM 723 C CA . PRO A 1 92 ? 21.547 -13.461 -11.865 1.00 67.06 92 PRO A CA 1
ATOM 724 C C . PRO A 1 92 ? 20.855 -12.689 -12.991 1.00 67.06 92 PRO A C 1
ATOM 726 O O . PRO A 1 92 ? 20.284 -13.281 -13.915 1.00 67.06 92 PRO A O 1
ATOM 729 N N . LEU A 1 93 ? 20.889 -11.361 -12.898 1.00 65.88 93 LEU A N 1
ATOM 730 C CA . LEU A 1 93 ? 20.438 -10.507 -13.988 1.00 65.88 93 LEU A CA 1
ATOM 731 C C . LEU A 1 93 ? 21.390 -10.708 -15.163 1.00 65.88 93 LEU A C 1
ATOM 733 O O . LEU A 1 93 ? 22.601 -10.595 -15.001 1.00 65.88 93 LEU A O 1
ATOM 737 N N . LYS A 1 94 ? 20.845 -11.030 -16.339 1.00 65.88 94 LYS A N 1
ATOM 738 C CA . LYS A 1 94 ? 21.626 -10.960 -17.572 1.00 65.88 94 LYS A CA 1
ATOM 739 C C . LYS A 1 94 ? 21.863 -9.481 -17.860 1.00 65.88 94 LYS A C 1
ATOM 741 O O . LYS A 1 94 ? 20.893 -8.756 -18.083 1.00 65.88 94 LYS A O 1
ATOM 746 N N . GLU A 1 95 ? 23.117 -9.053 -17.806 1.00 60.78 95 GLU A N 1
ATOM 747 C CA . GLU A 1 95 ? 23.527 -7.753 -18.332 1.00 60.78 95 GLU A CA 1
ATOM 748 C C . GLU A 1 95 ? 23.175 -7.716 -19.828 1.00 60.78 95 GLU A C 1
ATOM 750 O O . GLU A 1 95 ? 23.371 -8.705 -20.541 1.00 60.78 95 GLU A O 1
ATOM 755 N N . LYS A 1 96 ? 22.524 -6.631 -20.254 1.00 51.19 96 LYS A N 1
ATOM 756 C CA . LYS A 1 96 ? 22.244 -6.349 -21.664 1.00 51.19 96 LYS A CA 1
ATOM 757 C C . LYS A 1 96 ? 23.398 -5.567 -22.259 1.00 51.19 96 LYS A C 1
ATOM 759 O O . LYS A 1 96 ? 23.899 -4.680 -21.536 1.00 51.19 96 LYS A O 1
#

Foldseek 3Di:
DDDDDPFDWDWDPPDPDIDTDTDDPVDDDDDDDDPCLCCQHPNNVCNNVPNDCPDDDPDDPVVVVVCVCPPDAPPHDDDDPPNDDDDPDDDDDDDD